Protein AF-Q55327-F1 (afdb_monomer)

pLDDT: mean 70.82, std 24.15, range [32.19, 98.44]

Structure (mmCIF, N/CA/C/O backbone):
data_AF-Q55327-F1
#
_entry.id   AF-Q55327-F1
#
loop_
_atom_site.group_PDB
_atom_site.id
_atom_site.type_symbol
_atom_site.label_atom_id
_atom_site.label_alt_id
_atom_site.label_comp_id
_atom_site.label_asym_id
_atom_site.label_entity_id
_atom_site.label_seq_id
_atom_site.pdbx_PDB_ins_code
_atom_site.Cartn_x
_atom_site.Cartn_y
_atom_site.Cartn_z
_atom_site.occupancy
_atom_site.B_iso_or_equiv
_atom_site.auth_seq_id
_atom_site.auth_comp_id
_atom_site.auth_asym_id
_atom_site.auth_atom_id
_atom_site.pdbx_PDB_model_num
ATOM 1 N N . MET A 1 1 ? -7.454 13.475 40.716 1.00 35.72 1 MET A N 1
ATOM 2 C CA . MET A 1 1 ? -6.255 12.738 41.150 1.00 35.72 1 MET A CA 1
ATOM 3 C C . MET A 1 1 ? -6.193 11.466 40.337 1.00 35.72 1 MET A C 1
ATOM 5 O O . MET A 1 1 ? -7.176 10.741 40.280 1.00 35.72 1 MET A O 1
ATOM 9 N N . GLU A 1 2 ? -5.086 11.317 39.620 1.00 51.81 2 GLU A N 1
ATOM 10 C CA . GLU A 1 2 ? -4.670 10.134 38.868 1.00 51.81 2 GLU A CA 1
ATOM 11 C C . GLU A 1 2 ? -4.610 8.927 39.803 1.00 51.81 2 GLU A C 1
ATOM 13 O O . GLU A 1 2 ? -4.094 9.098 40.898 1.00 51.81 2 GLU A O 1
ATOM 18 N N . LEU A 1 3 ? -5.096 7.751 39.395 1.00 41.59 3 LEU A N 1
ATOM 19 C CA . LEU A 1 3 ? -4.522 6.444 39.755 1.00 41.59 3 LEU A CA 1
ATOM 20 C C . LEU A 1 3 ? -5.366 5.330 39.127 1.00 41.59 3 LEU A C 1
ATOM 22 O O . LEU A 1 3 ? -6.468 5.016 39.565 1.00 41.59 3 LEU A O 1
ATOM 26 N N . GLY A 1 4 ? -4.825 4.736 38.064 1.00 57.00 4 GLY A N 1
ATOM 27 C CA . GLY A 1 4 ? -5.247 3.416 37.627 1.00 57.00 4 GLY A CA 1
ATOM 28 C C . GLY A 1 4 ? -4.832 2.388 38.677 1.00 57.00 4 GLY A C 1
ATOM 29 O O . GLY A 1 4 ? -3.647 2.194 38.913 1.00 57.00 4 GLY A O 1
ATOM 30 N N . ALA A 1 5 ? -5.816 1.764 39.305 1.00 43.53 5 ALA A N 1
ATOM 31 C CA . ALA A 1 5 ? -5.763 0.516 40.059 1.00 43.53 5 ALA A CA 1
ATOM 32 C C . ALA A 1 5 ? -7.227 0.164 40.351 1.00 43.53 5 ALA A C 1
ATOM 34 O O . ALA A 1 5 ? -8.048 1.070 40.467 1.00 43.53 5 ALA A O 1
ATOM 35 N N . ASP A 1 6 ? -7.585 -1.115 40.386 1.00 56.72 6 ASP A N 1
ATOM 36 C CA . ASP A 1 6 ? -8.961 -1.552 40.628 1.00 56.72 6 ASP A CA 1
ATOM 37 C C . ASP A 1 6 ? -9.598 -0.803 41.812 1.00 56.72 6 ASP A C 1
ATOM 39 O O . ASP A 1 6 ? -9.062 -0.825 42.915 1.00 56.72 6 ASP A O 1
ATOM 43 N N . ASP A 1 7 ? -10.718 -0.108 41.577 1.00 67.19 7 ASP A N 1
ATOM 44 C CA . ASP A 1 7 ? -11.446 0.615 42.625 1.00 67.19 7 ASP A CA 1
ATOM 45 C C . ASP A 1 7 ? -11.958 -0.403 43.654 1.00 67.19 7 ASP A C 1
ATOM 47 O O . ASP A 1 7 ? -12.939 -1.119 43.423 1.00 67.19 7 ASP A O 1
ATOM 51 N N . TYR A 1 8 ? -11.253 -0.517 44.778 1.00 66.94 8 TYR A N 1
ATOM 52 C CA . TYR A 1 8 ? -11.650 -1.378 45.881 1.00 66.94 8 TYR A CA 1
ATOM 53 C C . TYR A 1 8 ? -12.645 -0.631 46.769 1.00 66.94 8 TYR A C 1
ATOM 55 O O . TYR A 1 8 ? -12.300 0.350 47.424 1.00 66.94 8 TYR A O 1
ATOM 63 N N . LEU A 1 9 ? -13.878 -1.133 46.828 1.00 75.56 9 LEU A N 1
ATOM 64 C CA . LEU A 1 9 ? -14.852 -0.737 47.843 1.00 75.56 9 LEU A CA 1
ATOM 65 C C . LEU A 1 9 ? -14.432 -1.323 49.193 1.00 75.56 9 LEU A C 1
ATOM 67 O O . LEU A 1 9 ? -14.453 -2.541 49.392 1.00 75.56 9 LEU A O 1
ATOM 71 N N . THR A 1 10 ? -14.035 -0.461 50.124 1.00 77.88 10 THR A N 1
ATOM 72 C CA . THR A 1 10 ? -13.717 -0.856 51.497 1.00 77.88 10 THR A CA 1
ATOM 73 C C . THR A 1 10 ? -14.993 -0.924 52.334 1.00 77.88 10 THR A C 1
ATOM 75 O O . THR A 1 10 ? -15.950 -0.189 52.115 1.00 77.88 10 THR A O 1
ATOM 78 N N . LYS A 1 11 ? -15.052 -1.869 53.278 1.00 77.94 11 LYS A N 1
ATOM 79 C CA . LYS A 1 11 ? -16.220 -2.034 54.155 1.00 77.94 11 LYS A CA 1
ATOM 80 C C . LYS A 1 11 ? -16.183 -1.059 55.344 1.00 77.94 11 LYS A C 1
ATOM 82 O O . LYS A 1 11 ? -15.089 -0.775 55.831 1.00 77.94 11 LYS A O 1
ATOM 87 N N . PRO A 1 12 ? -17.354 -0.702 55.911 1.00 83.75 12 PRO A N 1
ATOM 88 C CA . PRO A 1 12 ? -18.699 -0.929 55.368 1.00 83.75 12 PRO A CA 1
ATOM 89 C C . PRO A 1 12 ? -18.985 0.034 54.204 1.00 83.75 12 PRO A C 1
ATOM 91 O O . PRO A 1 12 ? -18.641 1.204 54.294 1.00 83.75 12 PRO A O 1
ATOM 94 N N . PHE A 1 13 ? -19.622 -0.457 53.139 1.00 80.81 13 PHE A N 1
ATOM 95 C CA . PHE A 1 13 ? -20.034 0.346 51.982 1.00 80.81 13 PHE A CA 1
ATOM 96 C C . PHE A 1 13 ? -21.558 0.355 51.847 1.00 80.81 13 PHE A C 1
ATOM 98 O O . PHE A 1 13 ? -22.246 -0.549 52.334 1.00 80.81 13 PHE A O 1
ATOM 105 N N . THR A 1 14 ? -22.080 1.366 51.167 1.00 91.06 14 THR A N 1
ATOM 106 C CA . THR A 1 14 ? -23.506 1.510 50.860 1.00 91.06 14 THR A CA 1
ATOM 107 C C . THR A 1 14 ? -23.866 0.864 49.519 1.00 91.06 14 THR A C 1
ATOM 109 O O . THR A 1 14 ? -23.010 0.606 48.670 1.00 91.06 14 THR A O 1
ATOM 112 N N . ILE A 1 15 ? -25.158 0.590 49.311 1.00 90.12 15 ILE A N 1
ATOM 113 C CA . ILE A 1 15 ? -25.660 0.075 48.026 1.00 90.12 15 ILE A CA 1
ATOM 114 C C . ILE A 1 15 ? -25.372 1.078 46.900 1.00 90.12 15 ILE A C 1
ATOM 116 O O . ILE A 1 15 ? -24.969 0.667 45.815 1.00 90.12 15 ILE A O 1
ATOM 120 N N . ASP A 1 16 ? -25.513 2.377 47.170 1.00 87.25 16 ASP A N 1
ATOM 121 C CA . ASP A 1 16 ? -25.274 3.433 46.184 1.00 87.25 16 ASP A CA 1
ATOM 122 C C . ASP A 1 16 ? -23.802 3.500 45.758 1.00 87.25 16 ASP A C 1
ATOM 124 O O . ASP A 1 16 ? -23.510 3.603 44.567 1.00 87.25 16 ASP A O 1
ATOM 128 N N . GLU A 1 17 ? -22.864 3.352 46.700 1.00 84.75 17 GLU A N 1
ATOM 129 C CA . GLU A 1 17 ? -21.427 3.267 46.404 1.00 84.75 17 GLU A CA 1
ATOM 130 C C . GLU A 1 17 ? -21.090 2.043 45.539 1.00 84.75 17 GLU A C 1
ATOM 132 O O . GLU A 1 17 ? -20.311 2.144 44.588 1.00 84.75 17 GLU A O 1
ATOM 137 N N . LEU A 1 18 ? -21.713 0.892 45.823 1.00 86.62 18 LEU A N 1
ATOM 138 C CA . LEU A 1 18 ? -21.546 -0.318 45.018 1.00 86.62 18 LEU A CA 1
ATOM 139 C C . LEU A 1 18 ? -22.097 -0.139 43.599 1.00 86.62 18 LEU A C 1
ATOM 141 O O . LEU A 1 18 ? -21.418 -0.481 42.628 1.00 86.62 18 LEU A O 1
ATOM 145 N N . LEU A 1 19 ? -23.308 0.407 43.469 1.00 89.44 19 LEU A N 1
ATOM 146 C CA . LEU A 1 19 ? -23.922 0.675 42.170 1.00 89.44 19 LEU A CA 1
ATOM 147 C C . LEU A 1 19 ? -23.077 1.656 41.357 1.00 89.44 19 LEU A C 1
ATOM 149 O O . LEU A 1 19 ? -22.809 1.388 40.188 1.00 89.44 19 LEU A O 1
ATOM 153 N N . HIS A 1 20 ? -22.583 2.728 41.981 1.00 84.69 20 HIS A N 1
ATOM 154 C CA . HIS A 1 20 ? -21.728 3.712 41.324 1.00 84.69 20 HIS A CA 1
ATOM 155 C C . HIS A 1 20 ? -20.410 3.107 40.819 1.00 84.69 20 HIS A C 1
ATOM 157 O O . HIS A 1 20 ? -19.968 3.397 39.703 1.00 84.69 20 HIS A O 1
ATOM 163 N N . ALA A 1 21 ? -19.783 2.224 41.602 1.00 84.81 21 ALA A N 1
ATOM 164 C CA . ALA A 1 21 ? -18.576 1.526 41.171 1.00 84.81 21 ALA A CA 1
ATOM 165 C C . ALA A 1 21 ? -18.851 0.601 39.971 1.00 84.81 21 ALA A C 1
ATOM 167 O O . ALA A 1 21 ? -18.066 0.577 39.019 1.00 84.81 21 ALA A O 1
ATOM 168 N N . ILE A 1 22 ? -19.976 -0.126 39.981 1.00 88.50 22 ILE A N 1
ATOM 169 C CA . ILE A 1 22 ? -20.382 -1.011 38.877 1.00 88.50 22 ILE A CA 1
ATOM 170 C C . ILE A 1 22 ? -20.637 -0.206 37.601 1.00 88.50 22 ILE A C 1
ATOM 172 O O . ILE A 1 22 ? -20.074 -0.543 36.558 1.00 88.50 22 ILE A O 1
ATOM 176 N N . THR A 1 23 ? -21.437 0.864 37.669 1.00 89.00 23 THR A N 1
ATOM 177 C CA . THR A 1 23 ? -21.761 1.686 36.491 1.00 89.00 23 THR A CA 1
ATOM 178 C C . THR A 1 23 ? -20.503 2.301 35.895 1.00 89.00 23 THR A C 1
ATOM 180 O O . THR A 1 23 ? -20.248 2.141 34.706 1.00 89.00 23 THR A O 1
ATOM 183 N N . THR A 1 24 ? -19.632 2.879 36.728 1.00 87.06 24 THR A N 1
ATOM 184 C CA . THR A 1 24 ? -18.372 3.485 36.272 1.00 87.06 24 THR A CA 1
ATOM 185 C C . THR A 1 24 ? -17.450 2.463 35.593 1.00 87.06 24 THR A C 1
ATOM 187 O O . THR A 1 24 ? -16.682 2.807 34.690 1.00 87.06 24 THR A O 1
ATOM 190 N N . ARG A 1 25 ? -17.485 1.193 36.015 1.00 84.75 25 ARG A N 1
ATOM 191 C CA . ARG A 1 25 ? -16.669 0.122 35.423 1.00 84.75 25 ARG A CA 1
ATOM 192 C C . ARG A 1 25 ? -17.254 -0.385 34.106 1.00 84.75 25 ARG A C 1
ATOM 194 O O . ARG A 1 25 ? -16.490 -0.612 33.170 1.00 84.75 25 ARG A O 1
ATOM 201 N N . LEU A 1 26 ? -18.579 -0.516 34.021 1.00 88.12 26 LEU A N 1
ATOM 202 C CA . LEU A 1 26 ? -19.279 -0.847 32.778 1.00 88.12 26 LEU A CA 1
ATOM 203 C C . LEU A 1 26 ? -19.093 0.255 31.729 1.00 88.12 26 LEU A C 1
ATOM 205 O O . LEU A 1 26 ? -18.730 -0.053 30.598 1.00 88.12 26 LEU A O 1
ATOM 209 N N . ASP A 1 27 ? -19.218 1.525 32.111 1.00 86.81 27 ASP A N 1
ATOM 210 C CA . ASP A 1 27 ? -18.995 2.659 31.207 1.00 86.81 27 ASP A CA 1
ATOM 211 C C . ASP A 1 27 ? -17.561 2.671 30.670 1.00 86.81 27 ASP A C 1
ATOM 213 O O . ASP A 1 27 ? -17.344 2.751 29.459 1.00 86.81 27 ASP A O 1
ATOM 217 N N . ARG A 1 28 ? -16.562 2.499 31.549 1.00 85.75 28 ARG A N 1
ATOM 218 C CA . ARG A 1 28 ? -15.153 2.359 31.140 1.00 85.75 28 ARG A CA 1
ATOM 219 C C . ARG A 1 28 ? -14.942 1.182 30.187 1.00 85.75 28 ARG A C 1
ATOM 221 O O . ARG A 1 28 ? -14.162 1.295 29.240 1.00 85.75 28 ARG A O 1
ATOM 228 N N . HIS A 1 29 ? -15.607 0.055 30.434 1.00 86.56 29 HIS A N 1
ATOM 229 C CA . HIS A 1 29 ? -15.533 -1.119 29.571 1.00 86.56 29 HIS A CA 1
ATOM 230 C C . HIS A 1 29 ? -16.110 -0.830 28.179 1.00 86.56 29 HIS A C 1
ATOM 232 O O . HIS A 1 29 ? -15.417 -1.050 27.184 1.00 86.56 29 HIS A O 1
ATOM 238 N N . TYR A 1 30 ? -17.319 -0.267 28.100 1.00 88.12 30 TYR A N 1
ATOM 239 C CA . TYR A 1 30 ? -17.950 0.090 26.828 1.00 88.12 30 TYR A CA 1
ATOM 240 C C . TYR A 1 30 ? -17.151 1.143 26.057 1.00 88.12 30 TYR A C 1
ATOM 242 O O . TYR A 1 30 ? -16.961 0.998 24.852 1.00 88.12 30 TYR A O 1
ATOM 250 N N . GLN A 1 31 ? -16.602 2.157 26.733 1.00 85.44 31 GLN A N 1
ATOM 251 C CA . GLN A 1 31 ? -15.734 3.149 26.091 1.00 85.44 31 GLN A CA 1
ATOM 252 C C . GLN A 1 31 ? -14.463 2.519 25.517 1.00 85.44 31 GLN A C 1
ATOM 254 O O . GLN A 1 31 ? -14.058 2.841 24.398 1.00 85.44 31 GLN A O 1
ATOM 259 N N . ARG A 1 32 ? -13.838 1.590 26.251 1.00 86.62 32 ARG A N 1
ATOM 260 C CA . ARG A 1 32 ? -12.657 0.873 25.758 1.00 86.62 32 ARG A CA 1
ATOM 261 C C . ARG A 1 32 ? -13.001 0.022 24.537 1.00 86.62 32 ARG A C 1
ATOM 263 O O . ARG A 1 32 ? -12.250 0.061 23.567 1.00 86.62 32 ARG A O 1
ATOM 270 N N . GLN A 1 33 ? -14.121 -0.700 24.567 1.00 85.38 33 GLN A N 1
ATOM 271 C CA . GLN A 1 33 ? -14.587 -1.492 23.426 1.00 85.38 33 GLN A CA 1
ATOM 272 C C . GLN A 1 33 ? -14.868 -0.614 22.205 1.00 85.38 33 GLN A C 1
ATOM 274 O O . GLN A 1 33 ? -14.341 -0.889 21.132 1.00 85.38 33 GLN A O 1
ATOM 279 N N . ALA A 1 34 ? -15.603 0.486 22.376 1.00 84.38 34 ALA A N 1
ATOM 280 C CA . ALA A 1 34 ? -15.893 1.422 21.293 1.00 84.38 34 ALA A CA 1
ATOM 281 C C . ALA A 1 34 ? -14.614 2.022 20.685 1.00 84.38 34 ALA A C 1
ATOM 283 O O . ALA A 1 34 ? -14.508 2.170 19.469 1.00 84.38 34 ALA A O 1
ATOM 284 N N . MET A 1 35 ? -13.610 2.329 21.514 1.00 82.00 35 MET A N 1
ATOM 285 C CA . MET A 1 35 ? -12.324 2.834 21.035 1.00 82.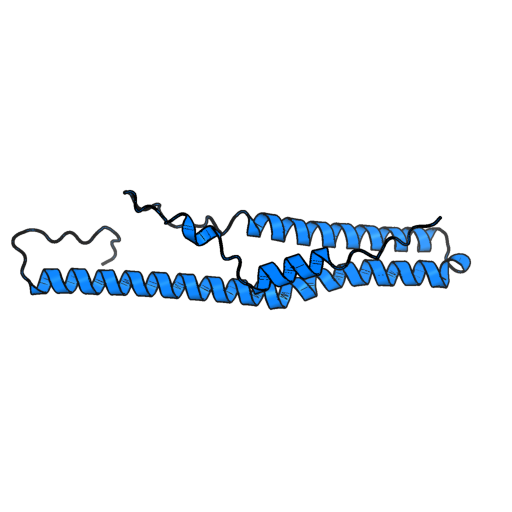00 35 MET A CA 1
ATOM 286 C C . MET A 1 35 ? -11.540 1.774 20.249 1.00 82.00 35 MET A C 1
ATOM 288 O O . MET A 1 35 ? -10.903 2.109 19.251 1.00 82.00 35 MET A O 1
ATOM 292 N N . VAL A 1 36 ? -11.567 0.511 20.686 1.00 82.44 36 VAL A N 1
ATOM 293 C CA . VAL A 1 36 ? -10.941 -0.601 19.952 1.00 82.44 36 VAL A CA 1
ATOM 294 C C . VAL A 1 36 ? -11.636 -0.809 18.609 1.00 82.44 36 VAL A C 1
ATOM 296 O O . VAL A 1 36 ? -10.945 -0.836 17.594 1.00 82.44 36 VAL A O 1
ATOM 299 N N . GLU A 1 37 ? -12.970 -0.860 18.583 1.00 79.38 37 GLU A N 1
ATOM 300 C CA . GLU A 1 37 ? -13.738 -1.032 17.344 1.00 79.38 37 GLU A CA 1
ATOM 301 C C . GLU A 1 37 ? -13.476 0.120 16.369 1.00 79.38 37 GLU A C 1
ATOM 303 O O . GLU A 1 37 ? -13.119 -0.100 15.217 1.00 79.38 37 GLU A O 1
ATOM 308 N N . SER A 1 38 ? -13.521 1.363 16.856 1.00 80.25 38 SER A N 1
ATOM 309 C CA . SER A 1 38 ? -13.224 2.546 16.044 1.00 80.25 38 SER A CA 1
ATOM 310 C C . SER A 1 38 ? -11.809 2.514 15.454 1.00 80.25 38 SER A C 1
ATOM 312 O O . SER A 1 38 ? -11.608 2.861 14.289 1.00 80.25 38 SER A O 1
ATOM 314 N N . ARG A 1 39 ? -10.801 2.086 16.225 1.00 74.56 39 ARG A N 1
ATOM 315 C CA . ARG A 1 39 ? -9.425 1.937 15.715 1.00 74.56 39 ARG A CA 1
ATOM 316 C C . ARG A 1 39 ? -9.335 0.851 14.652 1.00 74.56 39 ARG A C 1
ATOM 318 O O . ARG A 1 39 ? -8.642 1.040 13.655 1.00 74.56 39 ARG A O 1
ATOM 325 N N . LEU A 1 40 ? -10.026 -0.262 14.864 1.00 78.44 40 LEU A N 1
ATOM 326 C CA . LEU A 1 40 ? -10.021 -1.395 13.954 1.00 78.44 40 LEU A CA 1
ATOM 327 C C . LEU A 1 40 ? -10.716 -1.037 12.633 1.00 78.44 40 LEU A C 1
ATOM 329 O O . LEU A 1 40 ? -10.182 -1.328 11.565 1.00 78.44 40 LEU A O 1
ATOM 333 N N . ASP A 1 41 ? -11.826 -0.306 12.685 1.00 77.06 41 ASP A N 1
ATOM 334 C CA . ASP A 1 41 ? -12.488 0.232 11.497 1.00 77.06 41 ASP A CA 1
ATOM 335 C C . ASP A 1 41 ? -11.627 1.247 10.745 1.00 77.06 41 ASP A C 1
ATOM 337 O O . ASP A 1 41 ? -11.558 1.200 9.516 1.00 77.06 41 ASP A O 1
ATOM 341 N N . ASN A 1 42 ? -10.911 2.125 11.451 1.00 73.44 42 ASN A N 1
ATOM 342 C CA . ASN A 1 42 ? -9.962 3.036 10.808 1.00 73.44 42 ASN A CA 1
ATOM 343 C C . ASN A 1 42 ? -8.837 2.273 10.089 1.00 73.44 42 ASN A C 1
ATOM 345 O O . ASN A 1 42 ? -8.544 2.575 8.931 1.00 73.44 42 ASN A O 1
ATOM 349 N N . LEU A 1 43 ? -8.267 1.244 10.724 1.00 76.12 43 LEU A N 1
ATOM 350 C CA . LEU A 1 43 ? -7.274 0.353 10.111 1.00 76.12 43 LEU A CA 1
ATOM 351 C C . LEU A 1 43 ? -7.838 -0.360 8.876 1.00 76.12 43 LEU A C 1
ATOM 353 O O . LEU A 1 43 ? -7.222 -0.319 7.811 1.00 76.12 43 LEU A O 1
ATOM 357 N N . ARG A 1 44 ? -9.036 -0.955 8.977 1.00 75.50 44 ARG A N 1
ATOM 358 C CA . ARG A 1 44 ? -9.733 -1.587 7.842 1.00 75.50 44 ARG A CA 1
ATOM 359 C C . ARG A 1 44 ? -9.905 -0.605 6.683 1.00 75.50 44 ARG A C 1
ATOM 361 O O . ARG A 1 44 ? -9.645 -0.962 5.532 1.00 75.50 44 ARG A O 1
ATOM 368 N N . GLN A 1 45 ? -10.327 0.627 6.970 1.00 74.50 45 GLN A N 1
ATOM 369 C CA . GLN A 1 45 ? -10.517 1.659 5.951 1.00 74.50 45 GLN A CA 1
ATOM 370 C C . GLN A 1 45 ? -9.201 2.093 5.305 1.00 74.50 45 GLN A C 1
ATOM 372 O O . GLN A 1 45 ? -9.164 2.251 4.086 1.00 74.50 45 GLN A O 1
ATOM 377 N N . GLN A 1 46 ? -8.134 2.272 6.087 1.00 72.25 46 GLN A N 1
ATOM 378 C CA . GLN A 1 46 ? -6.811 2.607 5.558 1.00 72.25 46 GLN A CA 1
ATOM 379 C C . GLN A 1 46 ? -6.301 1.499 4.639 1.00 72.25 46 GLN A C 1
ATOM 381 O O . GLN A 1 46 ? -6.010 1.774 3.480 1.00 72.25 46 GLN A O 1
ATOM 386 N N . VAL A 1 47 ? -6.317 0.246 5.100 1.00 76.69 47 VAL A N 1
ATOM 387 C CA . VAL A 1 47 ? -5.899 -0.913 4.299 1.00 76.69 47 VAL A CA 1
ATOM 388 C C . VAL A 1 47 ? -6.708 -1.010 3.006 1.00 76.69 47 VAL A C 1
ATOM 390 O O . VAL A 1 47 ? -6.136 -1.145 1.933 1.00 76.69 47 VAL A O 1
ATOM 393 N N . THR A 1 48 ? -8.034 -0.877 3.070 1.00 76.00 48 THR A N 1
ATOM 394 C CA . THR A 1 48 ? -8.888 -1.018 1.876 1.00 76.00 48 THR A CA 1
ATOM 395 C C . THR A 1 48 ? -8.674 0.115 0.865 1.00 76.00 48 THR A C 1
ATOM 397 O O . THR A 1 48 ? -8.861 -0.091 -0.333 1.00 76.00 48 THR A O 1
ATOM 400 N N . ARG A 1 49 ? -8.290 1.317 1.317 1.00 76.44 49 ARG A N 1
ATOM 401 C CA . ARG A 1 49 ? -8.140 2.494 0.445 1.00 76.44 49 ARG A CA 1
ATOM 402 C C . ARG A 1 49 ? -6.720 2.690 -0.084 1.00 76.44 49 ARG A C 1
ATOM 404 O O . ARG A 1 49 ? -6.576 2.997 -1.263 1.00 76.44 49 ARG A O 1
ATOM 411 N N . SER A 1 50 ? -5.689 2.563 0.754 1.00 75.62 50 SER A N 1
ATOM 412 C CA . SER A 1 50 ? -4.316 2.931 0.375 1.00 75.62 50 SER A CA 1
ATOM 413 C C . SER A 1 50 ? -3.526 1.767 -0.212 1.00 75.62 50 SER A C 1
ATOM 415 O O . SER A 1 50 ? -2.838 1.947 -1.216 1.00 75.62 50 SER A O 1
ATOM 417 N N . LEU A 1 51 ? -3.680 0.560 0.342 1.00 80.88 51 LEU A N 1
ATOM 418 C CA . LEU A 1 51 ? -2.899 -0.607 -0.068 1.00 80.88 51 LEU A CA 1
ATOM 419 C C . LEU A 1 51 ? -3.046 -0.929 -1.563 1.00 80.88 51 LEU A C 1
ATOM 421 O O . LEU A 1 51 ? -2.018 -1.121 -2.214 1.00 80.88 51 LEU A O 1
ATOM 425 N N . PRO A 1 52 ? -4.254 -0.924 -2.167 1.00 85.19 52 PRO A N 1
ATOM 426 C CA . PRO A 1 52 ? -4.375 -1.151 -3.603 1.00 85.19 52 PRO A CA 1
ATOM 427 C C . PRO A 1 52 ? -3.573 -0.133 -4.417 1.00 85.19 52 PRO A C 1
ATOM 429 O O . PRO A 1 52 ? -2.862 -0.509 -5.343 1.00 85.19 52 PRO A O 1
ATOM 432 N N . HIS A 1 53 ? -3.634 1.151 -4.057 1.00 85.12 53 HIS A N 1
ATOM 433 C CA . HIS A 1 53 ? -2.931 2.203 -4.789 1.00 85.12 53 HIS A CA 1
ATOM 434 C C . HIS A 1 53 ? -1.403 2.065 -4.677 1.00 85.12 53 HIS A C 1
ATOM 436 O O . HIS A 1 53 ? -0.675 2.217 -5.665 1.00 85.12 53 HIS A O 1
ATOM 442 N N . GLU A 1 54 ? -0.922 1.706 -3.488 1.00 87.31 54 GLU A N 1
ATOM 443 C CA . GLU A 1 54 ? 0.499 1.490 -3.222 1.00 87.31 54 GLU A CA 1
ATOM 444 C C . GLU A 1 54 ? 1.065 0.257 -3.931 1.00 87.31 54 GLU A C 1
ATOM 446 O O . GLU A 1 54 ? 2.212 0.310 -4.369 1.00 87.31 54 GLU A O 1
ATOM 451 N N . LEU A 1 55 ? 0.280 -0.816 -4.102 1.00 91.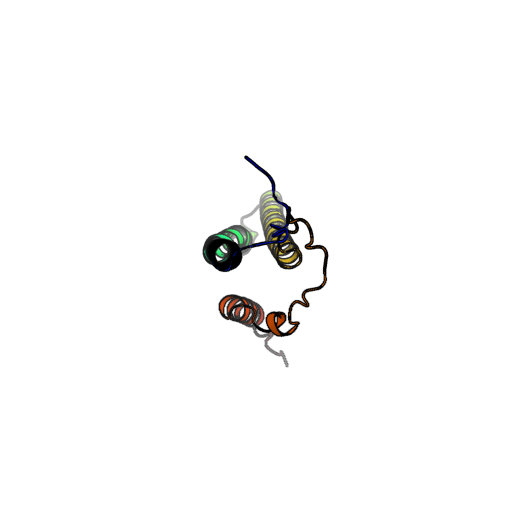31 55 LEU A N 1
ATOM 452 C CA . LEU A 1 55 ? 0.678 -2.001 -4.876 1.00 91.31 55 LEU A CA 1
ATOM 453 C C . LEU A 1 55 ? 0.590 -1.772 -6.391 1.00 91.31 55 LEU A C 1
ATOM 455 O O . LEU A 1 55 ? 1.451 -2.237 -7.140 1.00 91.31 55 LEU A O 1
ATOM 459 N N . LEU A 1 56 ? -0.430 -1.043 -6.853 1.00 93.44 56 LEU A N 1
ATOM 460 C CA . LEU A 1 56 ? -0.633 -0.764 -8.277 1.00 93.44 56 LEU A CA 1
ATOM 461 C C . LEU A 1 56 ? 0.506 0.066 -8.872 1.00 93.44 56 LEU A C 1
ATOM 463 O O . LEU A 1 56 ? 0.857 -0.127 -10.029 1.00 93.44 56 LEU A O 1
ATOM 467 N N . THR A 1 57 ? 1.114 0.960 -8.094 1.00 94.94 57 THR A N 1
ATOM 468 C CA . THR A 1 57 ? 2.220 1.804 -8.569 1.00 94.94 57 THR A CA 1
ATOM 469 C C . THR A 1 57 ? 3.446 0.991 -9.030 1.00 94.94 57 THR A C 1
ATOM 471 O O . THR A 1 57 ? 3.813 1.098 -10.201 1.00 94.94 57 THR A O 1
ATOM 474 N N . PRO A 1 58 ? 4.089 0.153 -8.189 1.00 95.44 58 PRO A N 1
ATOM 475 C CA . PRO A 1 58 ? 5.202 -0.686 -8.628 1.00 95.44 58 PRO A CA 1
ATOM 476 C C . PRO A 1 58 ? 4.770 -1.760 -9.632 1.00 95.44 58 PRO A C 1
ATOM 478 O O . PRO A 1 58 ? 5.545 -2.079 -10.529 1.00 95.44 58 PRO A O 1
ATOM 481 N N . LEU A 1 59 ? 3.538 -2.281 -9.553 1.00 97.44 59 LEU A N 1
ATOM 482 C CA . LEU A 1 59 ? 3.025 -3.210 -10.564 1.00 97.44 59 LEU A CA 1
ATOM 483 C C . LEU A 1 59 ? 2.963 -2.558 -11.954 1.00 97.44 59 LEU A C 1
ATOM 485 O O . LEU A 1 59 ? 3.417 -3.148 -12.931 1.00 97.44 59 LEU A O 1
ATOM 489 N N . ASN A 1 60 ? 2.453 -1.330 -12.040 1.00 96.19 60 ASN A N 1
ATOM 490 C CA . ASN A 1 60 ? 2.411 -0.568 -13.286 1.00 96.19 60 ASN A CA 1
ATOM 491 C C . ASN A 1 60 ? 3.815 -0.221 -13.790 1.00 96.19 60 ASN A C 1
ATOM 493 O O . ASN A 1 60 ? 4.019 -0.203 -14.999 1.00 96.19 60 ASN A O 1
ATOM 497 N N . GLY A 1 61 ? 4.784 -0.005 -12.894 1.00 94.44 61 GLY A N 1
ATOM 498 C CA . GLY A 1 61 ? 6.196 0.121 -13.265 1.00 94.44 61 GLY A CA 1
ATOM 499 C C . GLY A 1 61 ? 6.721 -1.143 -13.951 1.00 94.44 61 GLY A C 1
ATOM 500 O O . GLY A 1 61 ? 7.249 -1.073 -15.054 1.00 94.44 61 GLY A O 1
ATOM 501 N N . ILE A 1 62 ? 6.484 -2.320 -13.360 1.00 98.31 62 ILE A N 1
ATOM 502 C CA . ILE A 1 62 ? 6.877 -3.609 -13.954 1.00 98.31 62 ILE A CA 1
ATOM 503 C C . ILE A 1 62 ? 6.216 -3.800 -15.322 1.00 98.31 62 ILE A C 1
ATOM 505 O O . ILE A 1 62 ? 6.909 -4.059 -16.305 1.00 98.31 62 ILE A O 1
ATOM 509 N N . LEU A 1 63 ? 4.888 -3.679 -15.395 1.00 98.00 63 LEU A N 1
ATOM 510 C CA . LEU A 1 63 ? 4.128 -3.941 -16.619 1.00 98.00 63 LEU A CA 1
ATOM 511 C C . LEU A 1 63 ? 4.437 -2.917 -17.715 1.00 98.00 63 LEU A C 1
ATOM 513 O O . LEU A 1 63 ? 4.666 -3.301 -18.858 1.00 98.00 63 LEU A O 1
ATOM 517 N N . GLY A 1 64 ? 4.479 -1.631 -17.365 1.00 97.00 64 GLY A N 1
ATOM 518 C CA . GLY A 1 64 ? 4.749 -0.538 -18.294 1.00 97.00 64 GLY A CA 1
ATOM 519 C C . GLY A 1 64 ? 6.154 -0.619 -18.880 1.00 97.00 64 GLY A C 1
ATOM 520 O O . GLY A 1 64 ? 6.305 -0.618 -20.101 1.00 97.00 64 GLY A O 1
AT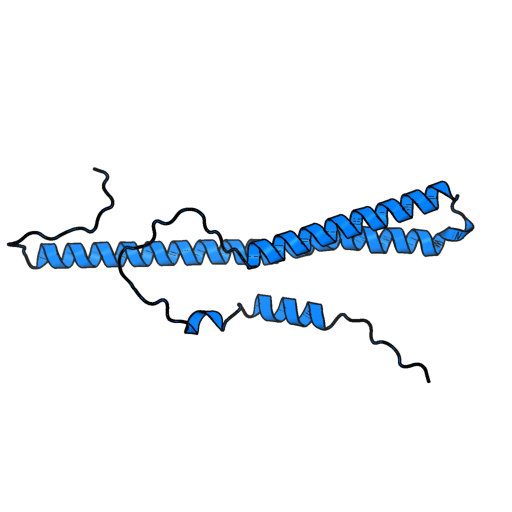OM 521 N N . THR A 1 65 ? 7.175 -0.777 -18.034 1.00 97.25 65 THR A N 1
ATOM 522 C CA . THR A 1 65 ? 8.561 -0.908 -18.501 1.00 97.25 65 THR A CA 1
ATOM 523 C C . THR A 1 65 ? 8.766 -2.199 -19.297 1.00 97.25 65 THR A C 1
ATOM 525 O O . THR A 1 65 ? 9.429 -2.181 -20.333 1.00 97.25 65 THR A O 1
ATOM 528 N N . SER A 1 66 ? 8.126 -3.307 -18.900 1.00 98.19 66 SER A N 1
ATOM 529 C CA . SER A 1 66 ? 8.152 -4.551 -19.688 1.00 98.19 66 SER A CA 1
ATOM 530 C C . SER A 1 66 ? 7.510 -4.363 -21.064 1.00 98.19 66 SER A C 1
ATOM 532 O O . SER A 1 66 ? 8.034 -4.856 -22.059 1.00 98.19 66 SER A O 1
ATOM 534 N N . GLN A 1 67 ? 6.400 -3.625 -21.149 1.00 97.94 67 GLN A N 1
ATOM 535 C CA . GLN A 1 67 ? 5.727 -3.349 -22.416 1.00 97.94 67 GLN A CA 1
ATOM 536 C C . GLN A 1 67 ? 6.568 -2.455 -23.338 1.00 97.94 67 GLN A C 1
ATOM 538 O O . GLN A 1 67 ? 6.593 -2.691 -24.545 1.00 97.94 67 GLN A O 1
ATOM 543 N N . LEU A 1 68 ? 7.269 -1.456 -22.789 1.00 95.94 68 LEU A N 1
ATOM 544 C CA . LEU A 1 68 ? 8.212 -0.629 -23.549 1.00 95.94 68 LEU A CA 1
ATOM 545 C C . LEU A 1 68 ? 9.356 -1.473 -24.114 1.00 95.94 68 LEU A C 1
ATOM 547 O O . LEU A 1 68 ? 9.638 -1.380 -25.308 1.00 95.94 68 LEU A O 1
ATOM 551 N N . LEU A 1 69 ? 9.948 -2.343 -23.290 1.00 97.62 69 LEU A N 1
ATOM 552 C CA . LEU A 1 69 ? 10.975 -3.285 -23.734 1.00 97.62 69 LEU A CA 1
ATOM 553 C C . LEU A 1 69 ? 10.471 -4.173 -24.872 1.00 97.62 69 LEU A C 1
ATOM 555 O O . LEU A 1 69 ? 11.157 -4.299 -25.876 1.00 97.62 69 LEU A O 1
ATOM 559 N N . ILE A 1 70 ? 9.273 -4.751 -24.751 1.00 97.62 70 ILE A N 1
ATOM 560 C CA . ILE A 1 70 ? 8.698 -5.620 -25.790 1.00 97.62 70 ILE A CA 1
ATOM 561 C C . ILE A 1 70 ? 8.463 -4.853 -27.098 1.00 97.62 70 ILE A C 1
ATOM 563 O O . ILE A 1 70 ? 8.754 -5.372 -28.171 1.00 97.62 70 ILE A O 1
ATOM 567 N N . ASN A 1 71 ? 7.940 -3.628 -27.022 1.00 97.50 71 ASN A N 1
ATOM 568 C CA . ASN A 1 71 ? 7.547 -2.865 -28.209 1.00 97.50 71 ASN A CA 1
ATOM 569 C C . ASN A 1 71 ? 8.728 -2.235 -28.949 1.00 97.50 71 ASN A C 1
ATOM 571 O O . ASN A 1 71 ? 8.646 -2.034 -30.159 1.00 97.50 71 ASN A O 1
ATOM 575 N N . PHE A 1 72 ? 9.794 -1.890 -28.229 1.00 96.31 72 PHE A N 1
ATOM 576 C CA . PHE A 1 72 ? 10.903 -1.106 -28.770 1.00 96.31 72 PHE A CA 1
ATOM 577 C C . PHE A 1 72 ? 12.249 -1.831 -28.707 1.00 96.31 72 PHE A C 1
ATOM 579 O O . PHE A 1 72 ? 13.261 -1.206 -28.998 1.00 96.31 72 PHE A O 1
ATOM 586 N N . TYR A 1 73 ? 12.278 -3.131 -28.382 1.00 95.50 73 TYR A N 1
ATOM 587 C CA . TYR A 1 73 ? 13.507 -3.916 -28.190 1.00 95.50 73 TYR A CA 1
ATOM 588 C C . TYR A 1 73 ? 14.570 -3.678 -29.271 1.00 95.50 73 TYR A C 1
ATOM 590 O O . TYR A 1 73 ? 15.697 -3.312 -28.950 1.00 95.50 73 TYR A O 1
ATOM 598 N N . ASP A 1 74 ? 14.197 -3.811 -30.547 1.00 96.88 74 ASP A N 1
ATOM 599 C CA . ASP A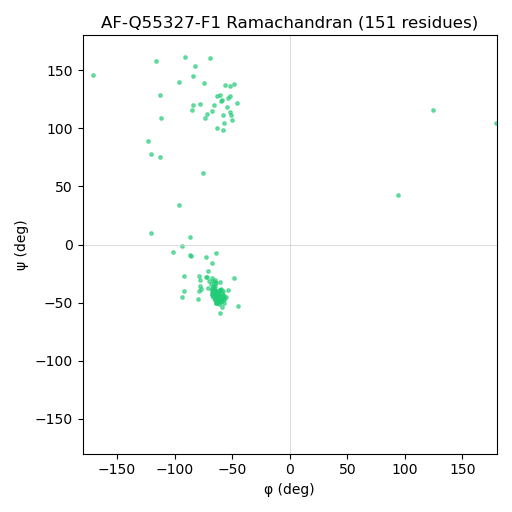 1 74 ? 15.124 -3.674 -31.682 1.00 96.88 74 ASP A CA 1
ATOM 600 C C . ASP A 1 74 ? 15.662 -2.244 -31.867 1.00 96.88 74 ASP A C 1
ATOM 602 O O . ASP A 1 74 ? 16.632 -2.025 -32.591 1.00 96.88 74 ASP A O 1
ATOM 606 N N . SER A 1 75 ? 15.013 -1.257 -31.244 1.00 96.38 75 SER A N 1
ATOM 607 C CA . SER A 1 75 ? 15.366 0.166 -31.314 1.00 96.38 75 SER A CA 1
ATOM 608 C C . SER A 1 75 ? 16.119 0.664 -30.079 1.00 96.38 75 SER A C 1
ATOM 610 O O . SER A 1 75 ? 16.555 1.813 -30.073 1.00 96.38 75 SER A O 1
ATOM 612 N N . LEU A 1 76 ? 16.266 -0.168 -29.044 1.00 96.44 76 LEU A N 1
ATOM 613 C CA . LEU A 1 76 ? 16.944 0.188 -27.801 1.00 96.44 76 LEU A CA 1
ATOM 614 C C . LEU A 1 76 ? 18.402 -0.273 -27.825 1.00 96.44 76 LEU A C 1
ATOM 616 O O . LEU A 1 76 ? 18.737 -1.380 -28.250 1.00 96.44 76 LEU A O 1
ATOM 620 N N . SER A 1 77 ? 19.291 0.569 -27.312 1.00 97.75 77 SER A N 1
ATOM 621 C CA . SER A 1 77 ? 20.670 0.187 -27.035 1.00 97.75 77 SER A CA 1
ATOM 622 C C . SER A 1 77 ? 20.745 -0.796 -25.865 1.00 97.75 77 SER A C 1
ATOM 624 O O . SER A 1 77 ? 19.863 -0.865 -25.008 1.00 97.75 77 SER A O 1
ATOM 626 N N . HIS A 1 78 ? 21.860 -1.522 -25.770 1.00 96.81 78 HIS A N 1
ATOM 627 C CA . HIS A 1 78 ? 22.109 -2.422 -24.642 1.00 96.81 78 HIS A CA 1
ATOM 628 C C . HIS A 1 78 ? 21.980 -1.718 -23.279 1.00 96.81 78 HIS A C 1
ATOM 630 O O . HIS A 1 78 ? 21.432 -2.293 -22.342 1.00 96.81 78 HIS A O 1
ATOM 636 N N . ASN A 1 79 ? 22.446 -0.469 -23.177 1.00 97.75 79 ASN A N 1
ATOM 637 C CA . ASN A 1 79 ? 22.372 0.297 -21.934 1.00 97.75 79 ASN A CA 1
ATOM 638 C C . ASN A 1 79 ? 20.923 0.641 -21.560 1.00 97.75 79 ASN A C 1
ATOM 640 O O . ASN A 1 79 ? 20.553 0.456 -20.407 1.00 97.75 79 ASN A O 1
ATOM 644 N N . GLU A 1 80 ? 20.095 1.060 -22.521 1.00 97.25 80 GLU A N 1
ATOM 645 C CA . GLU A 1 80 ? 18.673 1.365 -22.282 1.00 97.25 80 GLU A CA 1
ATOM 646 C C . GLU A 1 80 ? 17.872 0.106 -21.915 1.00 97.25 80 GLU A C 1
ATOM 648 O O . GLU A 1 80 ? 16.988 0.143 -21.055 1.00 97.25 80 GLU A O 1
ATOM 653 N N . VA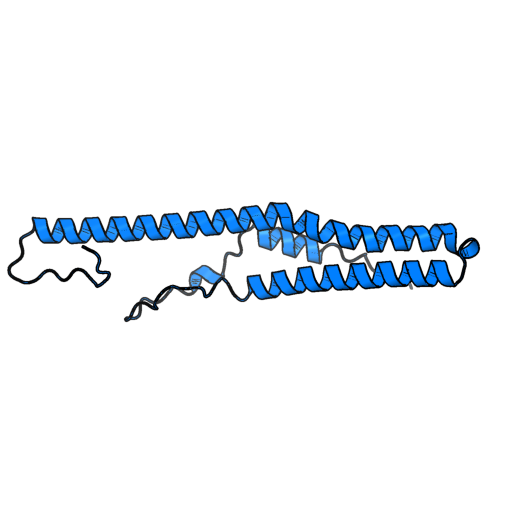L A 1 81 ? 18.214 -1.040 -22.520 1.00 98.06 81 VAL A N 1
ATOM 654 C CA . VAL A 1 81 ? 17.648 -2.337 -22.128 1.00 98.06 81 VAL A CA 1
ATOM 655 C C . VAL A 1 81 ? 18.025 -2.670 -20.685 1.00 98.06 81 VAL A C 1
ATOM 657 O O . VAL A 1 81 ? 17.158 -3.043 -19.896 1.00 98.06 81 VAL A O 1
ATOM 660 N N . MET A 1 82 ? 19.300 -2.520 -20.314 1.00 98.31 82 MET A N 1
ATOM 661 C CA . MET A 1 82 ? 19.760 -2.782 -18.948 1.00 98.31 82 MET A CA 1
ATOM 662 C C . MET A 1 82 ? 19.118 -1.843 -17.922 1.00 98.31 82 MET A C 1
ATOM 664 O O . MET A 1 82 ? 18.731 -2.304 -16.850 1.00 98.31 82 MET A O 1
ATOM 668 N N . GLU A 1 83 ? 18.951 -0.561 -18.248 1.00 97.81 83 GLU A N 1
ATOM 669 C CA . GLU A 1 83 ? 18.244 0.414 -17.409 1.00 97.81 83 GLU A CA 1
ATOM 670 C C . GLU A 1 83 ? 16.784 -0.005 -17.186 1.00 97.81 83 GLU A C 1
ATOM 672 O O . GLU A 1 83 ? 16.342 -0.146 -16.047 1.00 97.81 83 GLU A O 1
ATOM 677 N N . SER A 1 84 ? 16.076 -0.360 -18.259 1.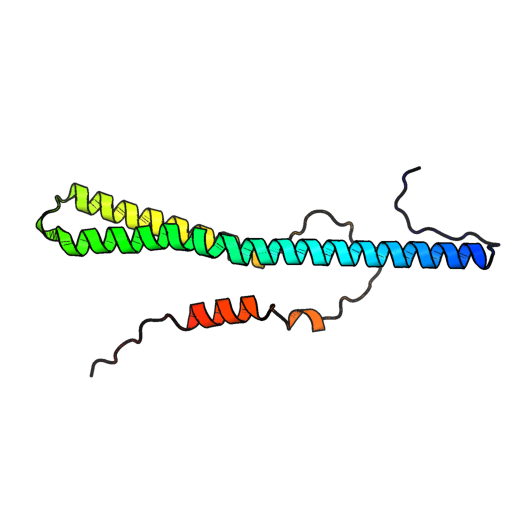00 97.38 84 SER A N 1
ATOM 678 C CA . SER A 1 84 ? 14.693 -0.842 -18.180 1.00 97.38 84 SER A CA 1
ATOM 679 C C . SER A 1 84 ? 14.564 -2.126 -17.341 1.00 97.38 84 SER A C 1
ATOM 681 O O . SER A 1 84 ? 13.625 -2.285 -16.557 1.00 97.38 84 SER A O 1
ATOM 683 N N . LEU A 1 85 ? 15.519 -3.056 -17.455 1.00 98.25 85 LEU A N 1
ATOM 684 C CA . LEU A 1 85 ? 15.562 -4.262 -16.619 1.00 98.25 85 LEU A CA 1
ATOM 685 C C . LEU A 1 85 ? 15.817 -3.927 -15.139 1.00 98.25 85 LEU A C 1
ATOM 687 O O . LEU A 1 85 ? 15.223 -4.552 -14.254 1.00 98.25 85 LEU A O 1
ATOM 691 N N . HIS A 1 86 ? 16.662 -2.933 -14.857 1.00 98.25 86 HIS A N 1
ATOM 692 C CA . HIS A 1 86 ? 16.883 -2.425 -13.504 1.00 98.25 86 HIS A CA 1
ATOM 693 C C . HIS A 1 86 ? 15.628 -1.774 -12.913 1.00 98.25 86 HIS A C 1
ATOM 695 O O . HIS A 1 86 ? 15.327 -2.007 -11.738 1.00 98.25 86 HIS A O 1
ATOM 701 N N . ASP A 1 87 ? 14.863 -1.033 -13.709 1.00 97.38 87 ASP A N 1
ATOM 702 C CA . ASP A 1 87 ? 13.598 -0.428 -13.285 1.00 97.38 87 ASP A CA 1
ATOM 703 C C . ASP A 1 87 ? 12.545 -1.484 -12.937 1.00 97.38 87 ASP A C 1
ATOM 705 O O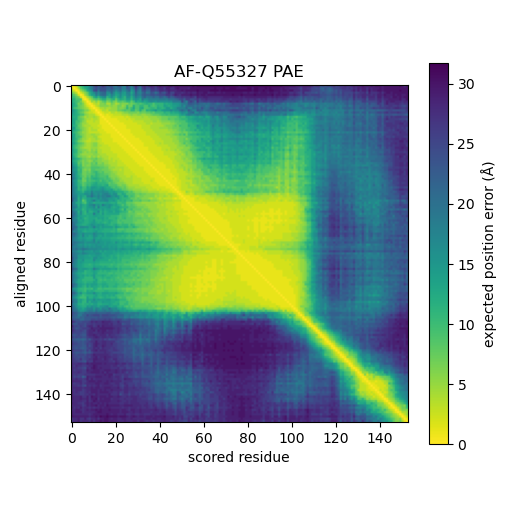 . ASP A 1 87 ? 11.879 -1.394 -11.896 1.00 97.38 87 ASP A O 1
ATOM 709 N N . ILE A 1 88 ? 12.436 -2.535 -13.757 1.00 98.44 88 ILE A N 1
ATOM 710 C CA . ILE A 1 88 ? 11.557 -3.682 -13.490 1.00 98.44 88 ILE A CA 1
ATOM 711 C C . ILE A 1 88 ? 11.965 -4.370 -12.186 1.00 98.44 88 ILE A C 1
ATOM 713 O O . ILE A 1 88 ? 11.115 -4.609 -11.325 1.00 98.44 88 ILE A O 1
ATOM 717 N N . LYS A 1 89 ? 13.262 -4.653 -12.005 1.00 98.19 89 LYS A N 1
ATOM 718 C CA . LYS A 1 89 ? 13.789 -5.277 -10.782 1.00 98.19 89 LYS A CA 1
ATOM 719 C C . LYS A 1 89 ? 13.484 -4.428 -9.548 1.00 98.19 89 LYS A C 1
ATOM 721 O O . LYS A 1 89 ? 12.950 -4.945 -8.571 1.00 98.19 89 LYS A O 1
ATOM 726 N N . THR A 1 90 ? 13.761 -3.128 -9.607 1.00 98.00 90 THR A N 1
ATOM 727 C CA . THR A 1 90 ? 13.528 -2.188 -8.500 1.00 98.00 90 THR A CA 1
ATOM 728 C C . THR A 1 90 ? 12.042 -2.095 -8.144 1.00 98.00 90 THR A C 1
ATOM 730 O O . THR A 1 90 ? 11.671 -2.096 -6.966 1.00 98.00 90 THR A O 1
ATOM 733 N N . SER A 1 91 ? 11.171 -2.070 -9.155 1.00 97.31 91 SER A N 1
ATOM 734 C CA . SER A 1 91 ? 9.719 -2.087 -8.969 1.00 97.31 91 SER A CA 1
ATOM 735 C C . SER A 1 91 ? 9.242 -3.406 -8.345 1.00 97.31 91 SER A C 1
ATOM 737 O O . SER A 1 91 ? 8.442 -3.384 -7.410 1.00 97.31 91 SER A O 1
ATOM 739 N N . GLY A 1 92 ? 9.795 -4.546 -8.774 1.00 97.69 92 GLY A N 1
ATOM 740 C CA . GLY A 1 92 ? 9.550 -5.865 -8.180 1.00 97.69 92 GLY A CA 1
ATOM 741 C C . GLY A 1 92 ? 9.978 -5.958 -6.716 1.00 97.69 92 GLY A C 1
ATOM 742 O O . GLY A 1 92 ? 9.200 -6.400 -5.875 1.00 97.69 92 GLY A O 1
ATOM 743 N N . GLU A 1 93 ? 11.170 -5.470 -6.375 1.00 97.19 93 GLU A N 1
ATOM 744 C CA . GLU A 1 93 ? 11.668 -5.428 -4.992 1.00 97.19 93 GLU A CA 1
ATOM 745 C C . GLU A 1 93 ? 10.836 -4.499 -4.101 1.00 97.19 93 GLU A C 1
ATOM 747 O O . GLU A 1 93 ? 10.620 -4.776 -2.920 1.00 97.19 93 GLU A O 1
ATOM 752 N N . ARG A 1 94 ? 10.346 -3.378 -4.643 1.00 95.06 94 ARG A N 1
ATOM 753 C CA . ARG A 1 94 ? 9.414 -2.504 -3.923 1.00 95.06 94 ARG A CA 1
ATOM 754 C C . ARG A 1 94 ? 8.089 -3.211 -3.660 1.00 95.06 94 ARG A C 1
ATOM 756 O O . ARG A 1 94 ? 7.603 -3.158 -2.534 1.00 95.06 94 ARG A O 1
ATOM 763 N N . LEU A 1 95 ? 7.528 -3.871 -4.671 1.00 94.69 95 LEU A N 1
ATOM 764 C CA . LEU A 1 95 ? 6.288 -4.628 -4.530 1.00 94.69 95 LEU A CA 1
ATOM 765 C C . LEU A 1 95 ? 6.441 -5.751 -3.495 1.00 94.69 95 LEU A C 1
ATOM 767 O O . LEU A 1 95 ? 5.590 -5.889 -2.622 1.00 94.69 95 LEU A O 1
ATOM 771 N N . HIS A 1 96 ? 7.554 -6.487 -3.539 1.00 91.06 96 HIS A N 1
ATOM 772 C CA . HIS A 1 96 ? 7.871 -7.539 -2.574 1.00 91.06 96 HIS A CA 1
ATOM 773 C C . HIS A 1 96 ? 7.882 -7.010 -1.137 1.00 91.06 96 HIS A C 1
ATOM 775 O O . HIS A 1 96 ? 7.172 -7.538 -0.287 1.00 91.06 96 HIS A O 1
ATOM 781 N N . ARG A 1 97 ? 8.602 -5.907 -0.885 1.00 89.88 97 ARG A N 1
ATOM 782 C CA . ARG A 1 97 ? 8.657 -5.277 0.443 1.00 89.88 97 ARG A CA 1
ATOM 783 C C . ARG A 1 97 ? 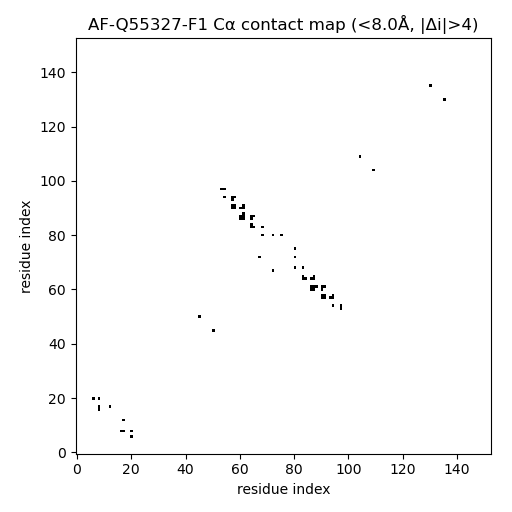7.288 -4.817 0.943 1.00 89.88 97 ARG A C 1
ATOM 785 O O . ARG A 1 97 ? 6.999 -4.968 2.123 1.00 89.88 97 ARG A O 1
ATOM 792 N N . LEU A 1 98 ? 6.439 -4.263 0.071 1.00 86.75 98 LEU A N 1
ATOM 793 C CA . LEU A 1 98 ? 5.079 -3.855 0.453 1.00 86.75 98 LEU A CA 1
ATOM 794 C C . LEU A 1 98 ? 4.228 -5.056 0.881 1.00 86.75 98 LEU A C 1
ATOM 796 O O . LEU A 1 98 ? 3.516 -4.980 1.881 1.00 86.75 98 LEU A O 1
ATOM 800 N N . VAL A 1 99 ? 4.335 -6.173 0.158 1.00 84.62 99 VAL A N 1
ATOM 801 C CA . VAL A 1 99 ? 3.640 -7.418 0.506 1.00 84.62 99 VAL A CA 1
ATOM 802 C C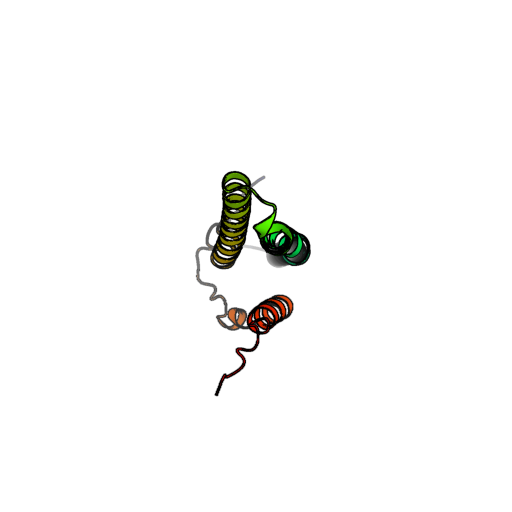 . VAL A 1 99 ? 4.181 -8.003 1.814 1.00 84.62 99 VAL A C 1
ATOM 804 O O . VAL A 1 99 ? 3.391 -8.386 2.674 1.00 84.62 99 VAL A O 1
ATOM 807 N N . GLU A 1 100 ? 5.501 -8.040 2.005 1.00 82.12 100 GLU A N 1
ATOM 808 C CA . GLU A 1 100 ? 6.120 -8.517 3.249 1.00 82.12 100 GLU A CA 1
ATOM 809 C C . GLU A 1 100 ? 5.700 -7.686 4.459 1.00 82.12 100 GLU A C 1
ATOM 811 O O . GLU A 1 100 ? 5.241 -8.255 5.448 1.00 82.12 100 GLU A O 1
ATOM 816 N N . ASN A 1 101 ? 5.790 -6.357 4.368 1.00 78.19 101 ASN A N 1
ATOM 817 C CA . ASN A 1 101 ? 5.383 -5.459 5.448 1.00 78.19 101 ASN A CA 1
ATOM 818 C C . ASN A 1 101 ? 3.917 -5.691 5.823 1.00 78.19 101 ASN A C 1
ATOM 820 O O . ASN A 1 101 ? 3.601 -5.851 6.997 1.00 78.19 101 ASN A O 1
ATOM 824 N N . PHE A 1 102 ? 3.033 -5.825 4.833 1.00 72.50 102 PHE A N 1
ATOM 825 C CA . PHE A 1 102 ? 1.625 -6.097 5.096 1.00 72.50 102 PHE A CA 1
ATOM 826 C C . PHE A 1 102 ? 1.381 -7.474 5.739 1.00 72.50 102 PHE A C 1
ATOM 828 O O . PHE A 1 102 ? 0.558 -7.604 6.645 1.00 72.50 102 PHE A O 1
ATOM 835 N N . LEU A 1 103 ? 2.096 -8.518 5.308 1.00 67.94 103 LEU A N 1
ATOM 836 C CA . LEU A 1 103 ? 1.963 -9.864 5.875 1.00 67.94 103 LEU A CA 1
ATOM 837 C C . LEU A 1 103 ? 2.573 -9.990 7.278 1.00 67.94 103 LEU A C 1
ATOM 839 O O . LEU A 1 103 ? 2.134 -10.851 8.042 1.00 67.94 103 LEU A O 1
ATOM 843 N N . ILE A 1 104 ? 3.587 -9.187 7.606 1.00 59.12 104 ILE A N 1
ATOM 844 C CA . ILE A 1 104 ? 4.210 -9.140 8.935 1.00 59.12 104 ILE A CA 1
ATOM 845 C C . ILE A 1 104 ? 3.342 -8.310 9.886 1.00 59.12 104 ILE A C 1
ATOM 847 O O . ILE A 1 104 ? 3.010 -8.803 10.963 1.00 59.12 104 ILE A O 1
ATOM 851 N N . ASP A 1 105 ? 2.876 -7.131 9.469 1.00 52.59 105 ASP A N 1
ATOM 852 C CA . ASP A 1 105 ? 1.960 -6.294 10.258 1.00 52.59 105 ASP A CA 1
ATOM 853 C C . ASP A 1 105 ? 0.596 -6.978 10.468 1.00 52.59 105 ASP A C 1
ATOM 855 O O . ASP A 1 105 ? -0.033 -6.832 11.513 1.00 52.59 105 ASP A O 1
ATOM 859 N N . GLY A 1 106 ? 0.156 -7.810 9.518 1.00 50.97 106 GLY A N 1
ATOM 860 C CA . GLY A 1 106 ? -1.025 -8.663 9.676 1.00 50.97 106 GLY A CA 1
ATOM 861 C C . GLY A 1 106 ? -0.836 -9.836 10.651 1.00 50.97 106 GLY A C 1
ATOM 862 O O . GLY A 1 106 ? -1.821 -10.340 11.190 1.00 50.97 106 GLY A O 1
ATOM 863 N N . ARG A 1 107 ? 0.407 -10.278 10.902 1.00 41.66 107 ARG A N 1
ATOM 864 C CA . ARG A 1 107 ? 0.740 -11.335 11.886 1.00 41.66 107 ARG A CA 1
ATOM 865 C C . ARG A 1 107 ? 1.056 -10.776 13.269 1.00 41.66 107 ARG A C 1
ATOM 867 O O . ARG A 1 107 ? 0.823 -11.464 14.260 1.00 41.66 107 ARG A O 1
ATOM 874 N N . PHE A 1 108 ? 1.540 -9.541 13.340 1.00 44.62 108 PHE A N 1
ATOM 875 C CA . PHE A 1 108 ? 1.742 -8.799 14.575 1.00 44.62 108 PHE A CA 1
ATOM 876 C C . PHE A 1 108 ? 0.763 -7.628 14.620 1.00 44.62 108 PHE A C 1
ATOM 878 O O . PHE A 1 108 ? 1.140 -6.471 14.452 1.00 44.62 108 PHE A O 1
ATOM 885 N N . GLY A 1 109 ? -0.511 -7.926 14.898 1.00 37.44 109 GLY A N 1
ATOM 886 C CA . GLY A 1 109 ? -1.427 -6.897 15.390 1.00 37.44 109 GLY A CA 1
ATOM 887 C C . GLY A 1 109 ? -0.746 -6.141 16.543 1.00 37.44 109 GLY A C 1
ATOM 888 O O . GLY A 1 109 ? -0.052 -6.772 17.344 1.00 37.44 109 GLY A O 1
ATOM 889 N N . PRO A 1 110 ? -0.861 -4.805 16.611 1.00 40.56 110 PRO A N 1
ATOM 890 C CA . PRO A 1 110 ? 0.071 -3.964 17.348 1.00 40.56 110 PRO A CA 1
ATOM 891 C C . PRO A 1 110 ? 0.156 -4.364 18.824 1.00 40.56 110 PRO A C 1
ATOM 893 O O . PRO A 1 110 ? -0.699 -4.016 19.638 1.00 40.56 110 PRO A O 1
ATOM 896 N N . THR A 1 111 ? 1.246 -5.035 19.192 1.00 41.66 111 THR A N 1
ATOM 897 C CA . THR A 1 111 ? 1.740 -5.165 20.566 1.00 41.66 111 THR A CA 1
ATOM 898 C C . THR A 1 111 ? 2.393 -3.854 20.997 1.00 41.66 111 THR A C 1
ATOM 900 O O . THR A 1 111 ? 3.584 -3.805 21.292 1.00 41.66 111 THR A O 1
ATOM 903 N N . LEU A 1 112 ? 1.624 -2.765 21.023 1.00 41.03 112 LEU A N 1
ATOM 904 C CA . LEU A 1 112 ? 2.073 -1.495 21.589 1.00 41.03 112 LEU A CA 1
ATOM 905 C C . LEU A 1 112 ? 1.115 -1.052 22.696 1.00 41.03 112 LEU A C 1
ATOM 907 O O . LEU A 1 112 ? 0.154 -0.318 22.481 1.00 41.03 112 LEU A O 1
ATOM 911 N N . GLY A 1 113 ? 1.440 -1.511 23.909 1.00 38.59 113 GLY A N 1
ATOM 912 C CA . GLY A 1 113 ? 1.252 -0.715 25.120 1.00 38.59 113 GLY A CA 1
ATOM 913 C C . GLY A 1 113 ? -0.041 -0.902 25.910 1.00 38.59 113 GLY A C 1
ATOM 914 O O . GLY A 1 113 ? -0.580 0.092 26.388 1.00 38.59 113 GLY A O 1
ATOM 915 N N . GLN A 1 114 ? -0.527 -2.129 26.116 1.00 33.09 114 GLN A N 1
ATOM 916 C CA . GLN A 1 114 ? -1.481 -2.386 27.206 1.00 33.09 114 GLN A CA 1
ATOM 917 C C . GLN A 1 114 ? -0.828 -3.285 28.263 1.00 33.09 114 GLN A C 1
ATOM 919 O O . GLN A 1 114 ? -0.285 -4.332 27.901 1.00 33.09 114 GLN A O 1
ATOM 924 N N . PRO A 1 115 ? -0.854 -2.903 29.555 1.00 33.41 115 PRO A N 1
ATOM 925 C CA . PRO A 1 115 ? -0.458 -3.806 30.620 1.00 33.41 115 PRO A CA 1
ATOM 926 C C . PRO A 1 115 ? -1.397 -5.012 30.577 1.00 33.41 115 PRO A C 1
ATOM 928 O O . PRO A 1 115 ? -2.619 -4.870 30.513 1.00 33.41 115 PRO A O 1
ATOM 931 N N . HIS A 1 116 ? -0.807 -6.202 30.563 1.00 40.59 116 HIS A N 1
ATOM 932 C CA . HIS A 1 116 ? -1.533 -7.453 30.707 1.00 40.59 116 HIS A CA 1
ATOM 933 C C . HIS A 1 116 ? -2.412 -7.374 31.970 1.00 40.59 116 HIS A C 1
ATOM 935 O O . HIS A 1 116 ? -1.885 -7.013 33.028 1.00 40.59 116 HIS A O 1
ATOM 941 N N . PRO A 1 117 ? -3.724 -7.664 31.906 1.00 38.91 117 PRO A N 1
ATOM 942 C CA . PRO A 1 117 ? -4.522 -7.756 33.118 1.00 38.91 117 PRO A CA 1
ATOM 943 C C . PRO A 1 117 ? -3.984 -8.922 33.967 1.00 38.91 117 PRO A C 1
ATOM 945 O O . PRO A 1 117 ? -3.823 -10.028 33.443 1.00 38.91 117 PRO A O 1
ATOM 948 N N . PRO A 1 118 ? -3.671 -8.720 35.259 1.00 36.72 118 PRO A N 1
ATOM 949 C CA . PRO A 1 118 ? -3.339 -9.827 36.135 1.00 36.72 118 PRO A CA 1
ATOM 950 C C . PRO A 1 118 ? -4.636 -10.575 36.445 1.00 36.72 118 PRO A C 1
ATOM 952 O O . PRO A 1 118 ? -5.499 -10.078 37.160 1.00 36.72 118 PRO A O 1
ATOM 955 N N . GLY A 1 119 ? -4.781 -11.774 35.891 1.00 37.47 119 GLY A N 1
ATOM 956 C CA . GLY A 1 119 ? -5.893 -12.667 36.207 1.00 37.47 119 GLY A CA 1
ATOM 957 C C . GLY A 1 119 ? -6.655 -13.085 34.963 1.00 37.47 119 GLY A C 1
ATOM 958 O O . GLY A 1 119 ? -7.253 -12.266 34.271 1.00 37.47 119 GLY A O 1
ATOM 959 N N . GLY A 1 120 ? -6.599 -14.387 34.687 1.00 36.81 120 GLY A N 1
ATOM 960 C CA . GLY A 1 120 ? -7.178 -15.013 33.510 1.00 36.81 120 GLY A CA 1
ATOM 961 C C . GLY A 1 120 ? -8.646 -14.655 33.310 1.00 36.81 120 GLY A C 1
ATOM 962 O O . GLY A 1 120 ? -9.517 -15.094 34.054 1.00 36.81 120 GLY A O 1
ATOM 963 N N . VAL A 1 121 ? -8.912 -13.927 32.235 1.00 36.06 121 VAL A N 1
ATOM 964 C CA . VAL A 1 121 ? -10.178 -14.027 31.521 1.00 36.06 121 VAL A CA 1
ATOM 965 C C . VAL A 1 121 ? -9.811 -14.657 30.192 1.00 36.06 121 VAL A C 1
ATOM 967 O O . VAL A 1 121 ? -9.091 -14.064 29.389 1.00 36.06 121 VAL A O 1
ATOM 970 N N . ALA A 1 122 ? -10.220 -15.911 30.020 1.00 34.59 122 ALA A N 1
ATOM 971 C CA . ALA A 1 122 ? -10.063 -16.627 28.770 1.00 34.59 122 ALA A CA 1
ATOM 972 C C . ALA A 1 122 ? -10.708 -15.800 27.652 1.00 34.59 122 ALA A C 1
ATOM 974 O O . ALA A 1 122 ? -11.908 -15.530 27.688 1.00 34.59 122 ALA A O 1
ATOM 975 N N . ILE A 1 123 ? -9.904 -15.387 26.675 1.00 35.66 123 ILE A N 1
ATOM 976 C CA . ILE A 1 123 ? -10.425 -14.938 25.388 1.00 35.66 123 ILE A CA 1
ATOM 977 C C . ILE A 1 123 ? -11.050 -16.193 24.761 1.00 35.66 123 ILE A C 1
ATOM 979 O O . ILE A 1 123 ? -10.329 -17.184 24.602 1.00 35.66 123 ILE A O 1
ATOM 983 N N . PRO A 1 124 ? -12.358 -16.221 24.451 1.00 32.19 124 PRO A N 1
ATOM 984 C CA . PRO A 1 124 ? -12.941 -17.355 23.755 1.00 32.19 124 PRO A CA 1
ATOM 985 C C . PRO A 1 124 ? -12.224 -17.508 22.412 1.00 32.19 124 PRO A C 1
ATOM 987 O O . PRO A 1 124 ? -12.156 -16.570 21.618 1.00 32.19 124 PRO A O 1
ATOM 990 N N . VAL A 1 125 ? -11.664 -18.691 22.165 1.00 38.16 125 VAL A N 1
ATOM 991 C CA . VAL A 1 125 ? -10.898 -19.033 20.949 1.00 38.16 125 VAL A CA 1
ATOM 992 C C . VAL A 1 125 ? -11.773 -18.977 19.677 1.00 38.16 125 VAL A C 1
ATOM 994 O O . VAL A 1 125 ? -11.268 -19.020 18.559 1.00 38.16 125 VAL A O 1
ATOM 997 N N . GLU A 1 126 ? -13.083 -18.789 19.826 1.00 34.53 126 GLU A N 1
ATOM 998 C CA . GLU A 1 126 ? -14.065 -18.718 18.739 1.00 34.53 126 GLU A CA 1
ATOM 999 C C . GLU A 1 126 ? -14.005 -17.422 17.908 1.00 34.53 126 GLU A C 1
ATOM 1001 O O . GLU A 1 126 ? -14.559 -17.381 16.814 1.00 34.53 126 GLU A O 1
ATOM 1006 N N . SER A 1 127 ? -13.266 -16.390 18.333 1.00 35.56 127 SER A N 1
ATOM 1007 C CA . SER A 1 127 ? -13.121 -15.141 17.559 1.00 35.56 127 SER A CA 1
ATOM 1008 C C . SER A 1 127 ? -11.995 -15.144 16.511 1.00 35.56 127 SER A C 1
ATOM 1010 O O . SER A 1 127 ? -11.744 -14.114 15.892 1.00 35.56 127 SER A O 1
ATOM 1012 N N . ILE A 1 128 ? -11.325 -16.277 16.265 1.00 38.78 128 ILE A N 1
ATOM 1013 C CA . ILE A 1 128 ? -10.309 -16.396 15.194 1.00 38.78 128 ILE A CA 1
ATOM 1014 C C . ILE A 1 128 ? -10.946 -16.766 13.834 1.00 38.78 128 ILE A C 1
ATOM 1016 O O . ILE A 1 128 ? -10.286 -16.689 12.800 1.00 38.78 128 ILE A O 1
ATOM 1020 N N . HIS A 1 129 ? -12.238 -17.114 13.794 1.00 38.28 129 HIS A N 1
ATOM 1021 C CA . HIS A 1 129 ? -12.854 -17.690 12.592 1.00 38.28 129 HIS A CA 1
ATOM 1022 C C . HIS A 1 129 ? -13.538 -16.720 11.622 1.00 38.28 129 HIS A C 1
ATOM 1024 O O . HIS A 1 129 ? -13.976 -17.153 10.558 1.00 38.28 129 HIS A O 1
ATOM 1030 N N . GLU A 1 130 ? -13.566 -15.422 11.914 1.00 41.06 130 GLU A N 1
ATOM 1031 C CA . GLU A 1 130 ? -14.118 -14.424 10.998 1.00 41.06 130 GLU A CA 1
ATOM 1032 C C . GLU A 1 130 ? -13.047 -13.405 10.629 1.00 41.06 130 GLU A C 1
ATOM 1034 O O . GLU A 1 130 ? -13.008 -12.274 11.117 1.00 41.06 130 GLU A O 1
ATOM 1039 N N . LEU A 1 131 ? -12.159 -13.806 9.712 1.00 43.00 131 LEU A N 1
ATOM 1040 C CA . LEU A 1 131 ? -11.520 -12.801 8.872 1.00 43.00 131 LEU A CA 1
ATOM 1041 C C . LEU A 1 131 ? -12.663 -11.987 8.241 1.00 43.00 131 LEU A C 1
ATOM 1043 O O . LEU A 1 131 ? -13.563 -12.599 7.657 1.00 43.00 131 LEU A O 1
ATOM 1047 N N . PRO A 1 132 ? -12.679 -10.646 8.373 1.00 53.34 132 PRO A N 1
ATOM 1048 C CA . PRO A 1 132 ? -13.753 -9.835 7.815 1.00 53.34 132 PRO A CA 1
ATOM 1049 C C . PRO A 1 132 ? -13.922 -10.208 6.342 1.00 53.34 132 PRO A C 1
ATOM 1051 O O . PRO A 1 132 ? -12.923 -10.378 5.643 1.00 53.34 132 PRO A O 1
ATOM 1054 N N . LEU A 1 133 ? -15.166 -10.367 5.877 1.00 42.03 133 LEU A N 1
ATOM 1055 C CA . LEU A 1 133 ? -15.498 -10.864 4.532 1.00 42.03 133 LEU A CA 1
ATOM 1056 C C . LEU A 1 133 ? -14.702 -10.142 3.424 1.00 42.03 133 LEU A C 1
ATOM 1058 O O . LEU A 1 133 ? -14.373 -10.734 2.405 1.00 42.03 133 LEU A O 1
ATOM 1062 N N . SER A 1 134 ? -14.320 -8.882 3.663 1.00 42.59 134 SER A N 1
ATOM 1063 C CA . SER A 1 134 ? -13.432 -8.087 2.813 1.00 42.59 134 SER A CA 1
ATOM 1064 C C . SER A 1 134 ? -12.032 -8.686 2.627 1.00 42.59 134 SER A C 1
ATOM 1066 O O . SER A 1 134 ? -11.512 -8.651 1.519 1.00 42.59 134 SER A O 1
ATOM 1068 N N . LEU A 1 135 ? -11.424 -9.267 3.663 1.00 40.75 135 LEU A N 1
ATOM 1069 C CA . LEU A 1 135 ? -10.110 -9.907 3.593 1.00 40.75 135 LEU A CA 1
ATOM 1070 C C . LEU A 1 135 ? -10.189 -11.299 2.950 1.00 40.75 135 LEU A C 1
ATOM 1072 O O . LEU A 1 135 ? -9.301 -11.657 2.181 1.00 40.75 135 LEU A O 1
ATOM 1076 N N . ALA A 1 136 ? -11.273 -12.047 3.190 1.00 43.22 136 ALA A N 1
ATOM 1077 C CA . ALA A 1 136 ? -11.542 -13.300 2.480 1.00 43.22 136 ALA A CA 1
ATOM 1078 C C . ALA A 1 136 ? -11.720 -13.057 0.971 1.00 43.22 136 ALA A C 1
ATOM 1080 O O . ALA A 1 136 ? -11.095 -13.742 0.169 1.00 43.22 136 ALA A O 1
ATOM 1081 N N . LEU A 1 137 ? -12.462 -12.010 0.585 1.00 43.56 137 LEU A N 1
ATOM 1082 C CA . LEU A 1 137 ? -12.662 -11.621 -0.815 1.00 43.56 137 LEU A CA 1
ATOM 1083 C C . LEU A 1 137 ? -11.368 -11.127 -1.480 1.00 43.56 137 LEU A C 1
ATOM 1085 O O . LEU A 1 137 ? -11.136 -11.370 -2.663 1.00 43.56 137 LEU A O 1
ATOM 1089 N N . VAL A 1 138 ? -10.514 -10.419 -0.733 1.00 43.91 138 VAL A N 1
ATOM 1090 C CA . VAL A 1 138 ? -9.202 -9.965 -1.221 1.00 43.91 138 VAL A CA 1
ATOM 1091 C C . VAL A 1 138 ? -8.266 -11.156 -1.441 1.00 43.91 138 VAL A C 1
ATOM 1093 O O . VAL A 1 138 ? -7.611 -11.222 -2.478 1.00 43.91 138 VAL A O 1
ATOM 1096 N N . LEU A 1 139 ? -8.242 -12.133 -0.531 1.00 41.38 139 LEU A N 1
ATOM 1097 C CA . LEU A 1 139 ? -7.433 -13.349 -0.678 1.00 41.38 139 LEU A CA 1
ATOM 1098 C C . LEU A 1 139 ? -7.970 -14.289 -1.771 1.00 41.38 139 LEU A C 1
ATOM 1100 O O . LEU A 1 139 ? -7.182 -14.860 -2.525 1.00 41.38 139 LEU A O 1
ATOM 1104 N N . GLU A 1 140 ? -9.291 -14.403 -1.915 1.00 40.56 140 GLU A N 1
ATOM 1105 C CA . GLU A 1 140 ? -9.935 -15.187 -2.974 1.00 40.56 140 GLU A CA 1
ATOM 1106 C C . GLU A 1 140 ? -9.666 -14.580 -4.362 1.00 40.56 140 GLU A C 1
ATOM 1108 O O . GLU A 1 140 ? -9.301 -15.300 -5.291 1.00 40.56 140 GLU A O 1
ATOM 1113 N N . ASN A 1 141 ? -9.701 -13.250 -4.496 1.00 44.22 141 ASN A N 1
ATOM 1114 C CA . ASN A 1 141 ? -9.350 -12.570 -5.749 1.00 44.22 141 ASN A CA 1
ATOM 1115 C C . ASN A 1 141 ? -7.849 -12.633 -6.083 1.00 44.22 141 ASN A C 1
ATOM 1117 O O . ASN A 1 141 ? -7.488 -12.705 -7.259 1.00 44.22 141 ASN A O 1
ATOM 1121 N N . LEU A 1 142 ? -6.967 -12.656 -5.078 1.00 40.81 142 LEU A N 1
ATOM 1122 C CA . LEU A 1 142 ? -5.524 -12.833 -5.288 1.00 40.81 142 LEU A CA 1
ATOM 1123 C C . LEU A 1 142 ? -5.163 -14.269 -5.715 1.00 40.81 142 LEU A C 1
ATOM 1125 O O . LEU A 1 142 ? -4.191 -14.459 -6.444 1.00 40.81 142 LEU A O 1
ATOM 1129 N N . GLY A 1 143 ? -5.959 -15.271 -5.325 1.00 37.97 143 GLY A N 1
ATOM 1130 C CA . GLY A 1 143 ? -5.801 -16.663 -5.766 1.00 37.97 143 GLY A CA 1
ATOM 1131 C C . GLY A 1 143 ? -6.352 -16.953 -7.170 1.00 37.97 143 GLY A C 1
ATOM 1132 O O . GLY A 1 143 ? -5.846 -17.841 -7.854 1.00 37.97 143 GLY A O 1
ATOM 1133 N N . GLN A 1 144 ? -7.356 -16.195 -7.624 1.00 40.44 144 GLN A N 1
ATOM 1134 C CA . GLN A 1 144 ? -8.053 -16.424 -8.901 1.00 40.44 144 GLN A CA 1
ATOM 1135 C C . GLN A 1 144 ? -7.375 -15.776 -10.124 1.00 40.44 144 GLN A C 1
ATOM 1137 O O . GLN A 1 144 ? -7.733 -16.101 -11.254 1.00 40.44 144 GLN A O 1
ATOM 1142 N N . ASN A 1 145 ? -6.369 -14.909 -9.940 1.00 37.44 145 ASN A N 1
ATOM 1143 C CA . ASN A 1 145 ? -5.647 -14.258 -11.046 1.00 37.44 145 ASN A CA 1
ATOM 1144 C C . ASN A 1 145 ? -4.339 -14.979 -11.441 1.00 37.44 145 ASN A C 1
ATOM 1146 O O . ASN A 1 145 ? -3.350 -14.355 -11.824 1.00 37.44 145 ASN A O 1
ATOM 1150 N N . GLN A 1 146 ? -4.321 -16.312 -11.338 1.00 37.41 146 GLN A N 1
ATOM 1151 C CA . GLN A 1 146 ? -3.316 -17.145 -12.002 1.00 37.41 146 GLN A CA 1
ATOM 1152 C C . GLN A 1 146 ? -3.703 -17.262 -13.487 1.00 37.41 146 GLN A C 1
ATOM 1154 O O . GLN A 1 146 ? -4.797 -17.756 -13.782 1.00 37.41 146 GLN A O 1
ATOM 1159 N N . PRO A 1 147 ? -2.858 -16.845 -14.451 1.00 35.41 147 PRO A N 1
ATOM 1160 C CA . PRO A 1 147 ? -3.160 -17.056 -15.860 1.00 35.41 147 PRO A CA 1
ATOM 1161 C C . PRO A 1 147 ? -3.309 -18.558 -16.104 1.00 35.41 147 PRO A C 1
ATOM 1163 O O . PRO A 1 147 ? -2.420 -19.346 -15.773 1.00 35.41 147 PRO A O 1
ATOM 1166 N N . ARG A 1 148 ? -4.458 -18.961 -16.663 1.00 38.34 148 ARG A N 1
ATOM 1167 C CA . ARG A 1 148 ? -4.737 -20.347 -17.049 1.00 38.34 148 ARG A CA 1
ATOM 1168 C C . ARG A 1 148 ? -3.572 -20.860 -17.893 1.00 38.34 148 ARG A C 1
ATOM 1170 O O . ARG A 1 148 ? -3.425 -20.480 -19.052 1.00 38.34 148 ARG A O 1
ATOM 1177 N N . ARG A 1 149 ? -2.751 -21.735 -17.306 1.00 36.25 149 ARG A N 1
ATOM 1178 C CA . ARG A 1 149 ? -1.772 -22.548 -18.028 1.00 36.25 149 ARG A CA 1
ATOM 1179 C C . ARG A 1 149 ? -2.555 -23.357 -19.057 1.00 36.25 149 ARG A C 1
ATOM 1181 O O . ARG A 1 149 ? -3.176 -24.364 -18.724 1.00 36.25 149 ARG A O 1
ATOM 1188 N N . HIS A 1 150 ? -2.566 -22.881 -20.298 1.00 35.47 150 HIS A N 1
ATOM 1189 C CA . HIS A 1 150 ? -2.993 -23.682 -21.428 1.00 35.47 150 HIS A CA 1
ATOM 1190 C C . HIS A 1 150 ? -2.098 -24.921 -21.467 1.00 35.47 150 HIS A C 1
ATOM 1192 O O . HIS A 1 150 ? -0.889 -24.837 -21.677 1.00 35.47 150 HIS A O 1
ATOM 1198 N N . MET A 1 151 ? -2.720 -26.063 -21.177 1.00 32.41 151 MET A N 1
ATOM 1199 C CA . MET A 1 151 ? -2.224 -27.388 -21.509 1.00 32.41 151 MET A CA 1
ATOM 1200 C C . MET A 1 151 ? -1.858 -27.407 -22.994 1.00 32.41 151 MET A C 1
ATOM 1202 O O . MET A 1 151 ? -2.748 -27.352 -23.842 1.00 32.41 151 MET A O 1
ATOM 1206 N N . TRP A 1 152 ? -0.570 -27.510 -23.302 1.00 37.84 152 TRP A N 1
ATOM 1207 C CA . TRP A 1 152 ? -0.132 -27.983 -24.608 1.00 37.84 152 TRP A CA 1
ATOM 1208 C C . TRP A 1 152 ? -0.124 -29.514 -24.567 1.00 37.84 152 TRP A C 1
ATOM 1210 O O . TRP A 1 152 ? 0.519 -30.111 -23.701 1.00 37.84 152 TRP A O 1
ATOM 1220 N N . LYS A 1 153 ? -0.922 -30.116 -25.454 1.00 41.78 153 LYS A N 1
ATOM 1221 C CA . LYS A 1 153 ? -0.664 -31.449 -26.006 1.00 41.78 153 LYS A CA 1
ATOM 1222 C C . LYS A 1 153 ? 0.371 -31.323 -27.114 1.00 41.78 153 LYS A C 1
ATOM 1224 O O . LYS A 1 153 ? 0.371 -30.254 -27.765 1.00 41.78 153 LYS A O 1
#

Sequence (153 aa):
MELGADDYLTKPFTIDELLHAITTRLDRHYQRQAMVESRLDNLRQQVTRSLPHELLTPLNGILGTSQLLINFYDSLSHNEVMESLHDIKTSGERLHRLVENFLIDGRFGPTLGQPHPPGGVAIPVESIHELPLSLALVLENLGQNQPRRHMWK

Nearest PDB structures (foldseek):
  8glv-assembly1_Eb  TM=6.696E-01  e=1.879E+00  Chlamydomonas reinhardtii
  7ytj-assembly1_A  TM=4.881E-01  e=1.290E+00  Saccharomyces cerevisiae
  7aal-assembly1_B  TM=5.685E-01  e=3.518E+00  Homo sapiens
  6zw6-assembly1_A  TM=6.953E-01  e=7.467E+00  Nostoc punctiforme
  7o40-assembly1_F  TM=4.275E-01  e=6.187E+00  Synechocystis sp. PCC 6803 substr. Kazusa

Secondary structure (DSSP, 8-state):
----S----PSS--HHHHHHHHHHHHHHHHHHHHHHHHHHHHHHHHHHHHHHHHHHHHHHHHHHHHHHHHHHGGGS-HHHHHHHHHHHHHHHHHHHHHHHHHHHHTTS----S-PPPSS--PPPGGGGS---HHHHHHHHHHHH-S-------

Radius of gyration: 26.81 Å; Cα contacts (8 Å, |Δi|>4): 37; chains: 1; bounding box: 48×44×87 Å

Foldseek 3Di:
DDDDDQPDDDPPDDPVVVVVSVVVVVVVVVVVVVVVVVVVVVVVVCCVPVLVVQLVVLVCQLVVLVVCCVVCVVVDDPVSNVVSVVSNVVSVVSNVVSVVVVVVCVVCVDPPDDDDPPDDDDPPPVVVPPPDVVVVVVVVVVVPPDPPPPDDD

Mean predicted aligned error: 15.79 Å

Solvent-accessible surface area (backbone atoms only — not comparable to full-atom values): 9352 Å² total; per-residue (Å²): 132,91,74,95,65,85,87,76,85,62,84,90,71,54,72,66,58,53,51,51,52,50,50,57,50,51,51,53,49,52,53,52,51,52,52,52,52,53,51,49,52,51,49,52,51,48,52,70,62,48,48,61,58,64,49,48,52,27,48,47,43,31,53,49,43,50,50,50,47,70,76,40,48,93,78,49,52,73,66,57,51,51,50,43,53,49,50,29,51,53,19,49,55,51,42,50,51,54,52,49,51,51,60,48,50,70,71,50,65,82,89,74,86,73,84,77,75,91,68,93,71,82,75,70,78,75,75,75,78,67,68,56,69,69,56,52,52,51,53,51,55,67,66,66,72,62,79,79,78,77,81,78,130